Protein AF-A0A0F9QMW7-F1 (afdb_monomer_lite)

Sequence (43 aa):
MINKDKMVLGVIPARGGSKGVPGKNIRMILDKPLIAYAIECGL

Secondary structure (DSSP, 8-state):
---TTS---------S--SSSTTGGGSEETTEEHHHHHHHTT-

Foldseek 3Di:
DDDPPDDDDDDDDDDQDDPVDGNQQQDDDDPHRPVVVVVVVVD

Radius of gyration: 13.71 Å; chains: 1; bounding box: 26×14×38 Å

Organism: NCBI:txid412755

pLDDT: mean 92.98, std 7.21, range [60.66, 98.19]

InterPro domains:
  IPR003329 Acylneuraminate cytidylyltransferase [PF02348] (10-40)
  IPR029044 Nucleotide-diphospho-sugar transferases [G3DSA:3.90.550.10] (4-43)
  IPR029044 Nucleotide-diphospho-sugar transferases [SSF53448] (8-41)

Structure (mmCIF, N/CA/C/O backbone):
data_AF-A0A0F9QMW7-F1
#
_entry.id   AF-A0A0F9QMW7-F1
#
loop_
_atom_site.group_PDB
_atom_site.id
_atom_site.type_symbol
_atom_site.label_atom_id
_atom_site.label_alt_id
_atom_site.label_comp_id
_atom_site.label_asym_id
_atom_site.label_entity_id
_atom_site.label_seq_id
_atom_site.pdbx_PDB_ins_code
_atom_site.Cartn_x
_atom_site.Cartn_y
_atom_site.Cartn_z
_atom_site.occupancy
_atom_site.B_iso_or_equiv
_atom_site.auth_seq_id
_atom_site.auth_comp_id
_atom_site.auth_asym_id
_atom_site.auth_atom_id
_atom_site.pdbx_PDB_model_num
ATOM 1 N N . MET A 1 1 ? 11.721 5.409 -21.226 1.00 60.66 1 MET A N 1
ATOM 2 C CA . MET A 1 1 ? 10.896 4.406 -21.934 1.00 60.66 1 MET A CA 1
ATOM 3 C C . MET A 1 1 ? 11.215 3.047 -21.339 1.00 60.66 1 MET A C 1
ATOM 5 O O . MET A 1 1 ? 12.376 2.658 -21.370 1.00 60.66 1 MET A O 1
ATOM 9 N N . ILE A 1 2 ? 10.239 2.376 -20.725 1.00 75.38 2 ILE A N 1
ATOM 10 C CA . ILE A 1 2 ? 10.419 0.993 -20.261 1.00 75.38 2 ILE A CA 1
ATOM 11 C C . ILE A 1 2 ? 10.297 0.093 -21.492 1.00 75.38 2 ILE A C 1
ATOM 13 O O . ILE A 1 2 ? 9.387 0.266 -22.301 1.00 75.38 2 ILE A O 1
ATOM 17 N N . ASN A 1 3 ? 11.261 -0.805 -21.669 1.00 80.38 3 ASN A N 1
ATOM 18 C CA . ASN A 1 3 ? 11.270 -1.764 -22.766 1.00 80.38 3 ASN A CA 1
ATOM 19 C C . ASN A 1 3 ? 10.147 -2.795 -22.532 1.00 80.38 3 ASN A C 1
ATOM 21 O O . ASN A 1 3 ? 10.131 -3.428 -21.477 1.00 80.38 3 ASN A O 1
ATOM 25 N N . LYS A 1 4 ? 9.211 -2.929 -23.484 1.00 78.50 4 LYS A N 1
ATOM 26 C CA . LYS A 1 4 ? 8.013 -3.783 -23.358 1.00 78.50 4 LYS A CA 1
ATOM 27 C C . LYS A 1 4 ? 8.334 -5.277 -23.241 1.00 78.50 4 LYS A C 1
ATOM 29 O O . LYS A 1 4 ? 7.512 -6.013 -22.713 1.00 78.50 4 LYS A O 1
ATOM 34 N N . ASP A 1 5 ? 9.527 -5.697 -23.655 1.00 86.38 5 ASP A N 1
ATOM 35 C CA . ASP A 1 5 ? 9.940 -7.105 -23.644 1.00 86.38 5 ASP A CA 1
ATOM 36 C C . ASP A 1 5 ? 10.595 -7.537 -22.320 1.00 86.38 5 ASP A C 1
ATOM 38 O O . ASP A 1 5 ? 11.077 -8.662 -22.192 1.00 86.38 5 ASP A O 1
ATOM 42 N N . LYS A 1 6 ? 10.655 -6.650 -21.315 1.00 86.81 6 LYS A N 1
ATOM 43 C CA . LYS A 1 6 ? 11.265 -6.949 -20.013 1.00 86.81 6 LYS A CA 1
ATOM 44 C C . LYS A 1 6 ? 10.217 -7.102 -18.920 1.00 86.81 6 LYS A C 1
ATOM 46 O O . LYS A 1 6 ? 9.420 -6.202 -18.677 1.00 86.81 6 LYS A O 1
ATOM 51 N N . MET A 1 7 ? 10.305 -8.210 -18.188 1.00 89.12 7 MET A N 1
ATOM 52 C CA . MET A 1 7 ? 9.600 -8.372 -16.921 1.00 89.12 7 MET A CA 1
ATOM 53 C C . MET A 1 7 ? 10.178 -7.397 -15.886 1.00 89.12 7 MET A C 1
ATOM 55 O O . MET A 1 7 ? 11.389 -7.369 -15.654 1.00 89.12 7 MET A O 1
ATOM 59 N N . VAL A 1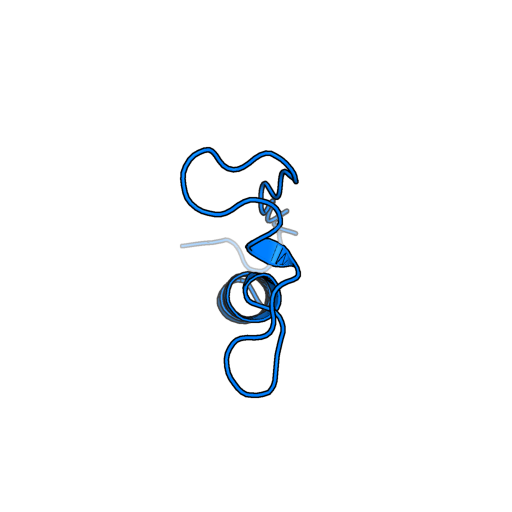 8 ? 9.306 -6.611 -15.255 1.00 90.38 8 VAL A N 1
ATOM 60 C CA . VAL A 1 8 ? 9.662 -5.672 -14.185 1.00 90.38 8 VAL A CA 1
ATOM 61 C C . VAL A 1 8 ? 9.100 -6.196 -12.867 1.00 90.38 8 VAL A C 1
ATOM 63 O O . VAL A 1 8 ? 7.899 -6.415 -12.746 1.00 90.38 8 VAL A O 1
ATOM 66 N N . LEU A 1 9 ? 9.967 -6.403 -11.872 1.00 92.94 9 LEU A N 1
ATOM 67 C CA . LEU A 1 9 ? 9.554 -6.785 -10.522 1.00 92.94 9 LEU A CA 1
ATOM 68 C C . LEU A 1 9 ? 9.222 -5.531 -9.702 1.00 92.94 9 LEU A C 1
ATOM 70 O O . LEU A 1 9 ? 10.115 -4.754 -9.364 1.00 92.94 9 LEU A O 1
ATOM 74 N N . GLY A 1 10 ? 7.949 -5.361 -9.352 1.00 93.62 10 GLY A N 1
ATOM 75 C CA . GLY A 1 10 ? 7.507 -4.390 -8.352 1.00 93.62 10 GLY A CA 1
ATOM 76 C C . GLY A 1 10 ? 7.549 -4.987 -6.944 1.00 93.62 10 GLY A C 1
ATOM 77 O O . GLY A 1 10 ? 7.118 -6.119 -6.737 1.00 93.62 10 GLY A O 1
ATOM 78 N N . VAL A 1 11 ? 8.049 -4.232 -5.961 1.00 96.19 11 VAL A N 1
ATOM 79 C CA . VAL A 1 11 ? 8.079 -4.651 -4.549 1.00 96.19 11 VAL A CA 1
ATOM 80 C C . VAL A 1 11 ? 7.384 -3.600 -3.692 1.00 96.19 11 VAL A C 1
ATOM 82 O O . VAL A 1 11 ? 7.794 -2.442 -3.668 1.00 96.19 11 VAL A O 1
ATOM 85 N N . ILE A 1 12 ? 6.352 -4.013 -2.953 1.00 96.06 12 ILE A N 1
ATOM 86 C CA . ILE A 1 12 ? 5.625 -3.158 -2.006 1.00 96.06 12 ILE A CA 1
ATOM 87 C C . ILE A 1 12 ? 6.011 -3.578 -0.579 1.00 96.06 12 ILE A C 1
ATOM 89 O O . ILE A 1 12 ? 5.581 -4.636 -0.115 1.00 96.06 12 ILE A O 1
ATOM 93 N N . PRO A 1 13 ? 6.815 -2.787 0.154 1.00 93.75 13 PRO A N 1
ATOM 94 C CA . PRO A 1 13 ? 7.210 -3.136 1.514 1.00 93.75 13 PRO A CA 1
ATOM 95 C C . PRO A 1 13 ? 6.041 -2.947 2.493 1.00 93.75 13 PRO A C 1
ATOM 97 O O . PRO A 1 13 ? 5.570 -1.832 2.725 1.00 93.75 13 PRO A O 1
ATOM 100 N N . ALA A 1 14 ? 5.601 -4.034 3.129 1.00 94.38 14 ALA A N 1
ATOM 101 C CA . ALA A 1 14 ? 4.469 -4.032 4.051 1.00 94.38 14 ALA A CA 1
ATOM 102 C C . ALA A 1 14 ? 4.819 -4.693 5.392 1.00 94.38 14 ALA A C 1
ATOM 104 O O . ALA A 1 14 ? 4.785 -5.910 5.532 1.00 94.38 14 ALA A O 1
ATOM 105 N N . ARG A 1 15 ? 5.124 -3.882 6.413 1.00 94.88 15 ARG A N 1
ATOM 106 C CA . ARG A 1 15 ? 5.380 -4.371 7.782 1.00 94.88 15 ARG A CA 1
ATOM 107 C C . ARG A 1 15 ? 4.144 -4.275 8.679 1.00 94.88 15 ARG A C 1
ATOM 109 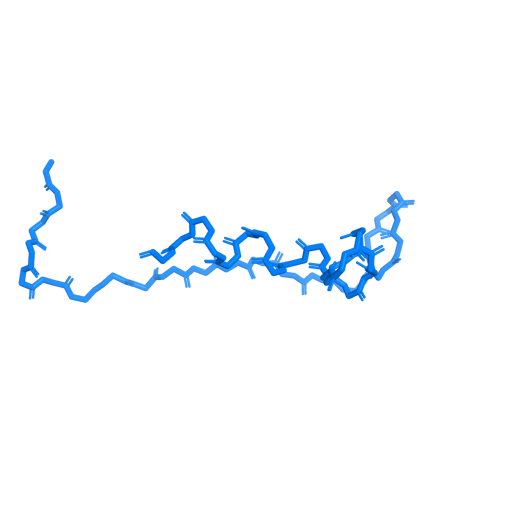O O . ARG A 1 15 ? 3.338 -3.358 8.516 1.00 94.88 15 ARG A O 1
ATOM 116 N N . GLY A 1 16 ? 4.064 -5.132 9.698 1.00 94.50 16 GLY A N 1
ATOM 117 C CA . GLY A 1 16 ? 3.011 -5.077 10.723 1.00 94.50 16 GLY A CA 1
ATOM 118 C C . GLY A 1 16 ? 3.169 -3.918 11.721 1.00 94.50 16 GLY A C 1
ATOM 119 O O . GLY A 1 16 ? 2.217 -3.183 11.982 1.00 94.50 16 GLY A O 1
ATOM 120 N N . GLY A 1 17 ? 4.382 -3.693 12.237 1.00 94.56 17 GLY A N 1
ATOM 121 C CA . GLY A 1 17 ? 4.680 -2.697 13.281 1.00 94.56 17 GLY A CA 1
ATOM 122 C C . GLY A 1 17 ? 4.879 -1.269 12.761 1.00 94.56 17 GLY A C 1
ATOM 123 O O . GLY A 1 17 ? 5.972 -0.701 12.840 1.00 94.56 17 GLY A O 1
ATOM 124 N N . SER A 1 18 ? 3.857 -0.673 12.155 1.00 93.31 18 SER A N 1
ATOM 125 C CA . SER A 1 18 ? 3.888 0.758 11.815 1.00 93.31 18 SER A CA 1
ATOM 126 C C . SER A 1 18 ? 3.811 1.619 13.083 1.00 93.31 18 SER A C 1
ATOM 128 O O . SER A 1 18 ? 2.960 1.369 13.926 1.00 93.31 18 SER A O 1
ATOM 130 N N . LYS A 1 19 ? 4.677 2.644 13.211 1.00 93.88 19 LYS A N 1
ATOM 131 C CA . LYS A 1 19 ? 4.732 3.504 14.415 1.00 93.88 19 LYS A CA 1
ATOM 132 C C . LYS A 1 19 ? 3.430 4.284 14.641 1.00 93.88 19 LYS A C 1
ATOM 134 O O . LYS A 1 19 ? 2.994 4.400 15.773 1.00 93.88 19 LYS A O 1
ATOM 139 N N . GLY A 1 20 ? 2.836 4.816 13.567 1.00 94.50 20 GLY A N 1
ATOM 140 C CA . GLY A 1 20 ? 1.589 5.587 13.647 1.00 94.50 20 GLY A CA 1
ATOM 141 C C . GLY A 1 20 ? 0.339 4.708 13.699 1.00 94.50 20 GLY A C 1
ATOM 142 O O . GLY A 1 20 ? -0.491 4.868 14.581 1.00 94.50 20 GLY A O 1
ATOM 143 N N . VAL A 1 21 ? 0.211 3.763 12.762 1.00 94.19 21 VAL A N 1
ATOM 144 C CA . VAL A 1 21 ? -0.968 2.884 12.672 1.00 94.19 21 VAL A CA 1
ATOM 145 C C . VAL A 1 21 ? -0.521 1.431 12.497 1.00 94.19 21 VAL A C 1
ATOM 147 O O . VAL A 1 21 ? -0.284 1.007 11.359 1.00 94.19 21 VAL A O 1
ATOM 150 N N . PRO A 1 22 ? -0.372 0.659 13.588 1.00 96.25 22 PRO A N 1
ATOM 151 C CA . PRO A 1 22 ? -0.071 -0.768 13.520 1.00 96.25 22 PRO A CA 1
ATOM 152 C C . PRO A 1 22 ? -1.059 -1.514 12.614 1.00 96.25 22 PRO A C 1
ATOM 154 O O . PRO A 1 22 ? -2.257 -1.237 12.618 1.00 96.25 22 PRO A O 1
ATOM 157 N N . GLY A 1 23 ? -0.555 -2.436 11.792 1.00 96.00 23 GLY A N 1
ATOM 158 C CA . GLY A 1 23 ? -1.387 -3.244 10.896 1.00 96.00 23 GLY A CA 1
ATOM 159 C C . GLY A 1 23 ? -2.078 -2.478 9.759 1.00 96.00 23 GLY A C 1
ATOM 160 O O . GLY A 1 23 ? -2.972 -3.032 9.128 1.00 96.00 23 GLY A O 1
ATOM 161 N N . LYS A 1 24 ? -1.686 -1.231 9.447 1.00 96.38 24 LYS A N 1
ATOM 162 C CA . LYS A 1 24 ? -2.395 -0.401 8.448 1.00 96.38 24 LYS A CA 1
ATOM 163 C C . LYS A 1 24 ? -2.612 -1.063 7.084 1.00 96.38 24 LYS A C 1
ATOM 165 O O . LYS A 1 24 ? -3.627 -0.813 6.456 1.00 96.38 24 LYS A O 1
ATOM 170 N N . ASN A 1 25 ? -1.685 -1.907 6.633 1.00 97.25 25 ASN A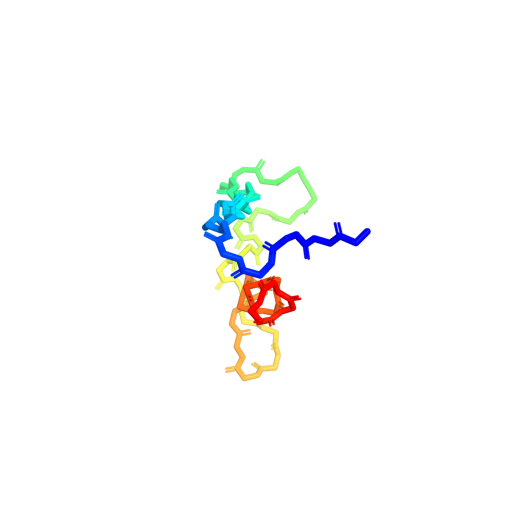 N 1
ATOM 171 C CA . ASN A 1 25 ? -1.721 -2.485 5.287 1.00 97.25 25 ASN A CA 1
ATOM 172 C C . ASN A 1 25 ? -2.863 -3.496 5.099 1.00 97.25 25 ASN A C 1
ATOM 174 O O . ASN A 1 25 ? -3.354 -3.636 3.986 1.00 97.25 25 ASN A O 1
ATOM 178 N N . ILE A 1 26 ? -3.309 -4.151 6.177 1.00 97.00 26 ILE A N 1
ATOM 179 C CA . ILE A 1 26 ? -4.451 -5.082 6.164 1.00 97.00 26 ILE A CA 1
ATOM 180 C C . ILE A 1 26 ? -5.761 -4.414 6.594 1.00 97.00 26 ILE A C 1
ATOM 182 O O . ILE A 1 26 ? -6.810 -5.050 6.601 1.00 97.00 26 ILE A O 1
ATOM 186 N N . ARG A 1 27 ? -5.716 -3.140 6.995 1.00 96.38 27 ARG A N 1
ATOM 187 C CA . ARG A 1 27 ? -6.899 -2.427 7.465 1.00 96.38 27 ARG A CA 1
ATOM 188 C C . ARG A 1 27 ? -7.770 -2.035 6.276 1.00 96.38 27 ARG A C 1
ATOM 190 O O . ARG A 1 27 ? -7.255 -1.509 5.292 1.00 96.38 27 ARG A O 1
ATOM 197 N N . MET A 1 28 ? -9.071 -2.283 6.393 1.00 97.81 28 MET A N 1
ATOM 198 C CA . MET A 1 28 ? -10.055 -1.928 5.371 1.00 97.81 28 MET A CA 1
ATOM 199 C C . MET A 1 28 ? -10.193 -0.410 5.263 1.00 97.81 28 MET A C 1
ATOM 201 O O . MET A 1 28 ? -10.390 0.271 6.271 1.00 97.81 28 MET A O 1
ATOM 205 N N . ILE A 1 29 ? -10.073 0.101 4.041 1.00 97.19 29 ILE A N 1
ATOM 206 C CA . ILE A 1 29 ? -10.343 1.482 3.659 1.00 97.19 29 ILE A CA 1
ATOM 207 C C . ILE A 1 29 ? -11.359 1.405 2.528 1.00 97.19 29 ILE A C 1
ATOM 209 O O . ILE A 1 29 ? -11.036 0.929 1.442 1.00 97.19 29 ILE A O 1
ATOM 213 N N . LEU A 1 30 ? -12.593 1.832 2.811 1.00 96.50 30 LEU A N 1
ATOM 214 C CA . LEU A 1 30 ? -13.748 1.531 1.961 1.00 96.50 30 LEU A CA 1
ATOM 215 C C . LEU A 1 30 ? -13.850 0.004 1.762 1.00 96.50 30 LEU A C 1
ATOM 217 O O . LEU A 1 30 ? -13.748 -0.745 2.734 1.00 96.50 30 LEU A O 1
ATOM 221 N N . ASP A 1 31 ? -13.995 -0.460 0.526 1.00 97.56 31 ASP A N 1
ATOM 222 C CA . ASP A 1 31 ? -14.275 -1.863 0.212 1.00 97.56 31 ASP A CA 1
ATOM 223 C C . ASP A 1 31 ? -13.024 -2.745 0.061 1.00 97.56 31 ASP A C 1
ATOM 225 O O . ASP A 1 31 ? -13.133 -3.915 -0.302 1.00 97.56 31 ASP A O 1
ATOM 229 N N . LYS A 1 32 ? -11.816 -2.225 0.335 1.00 97.94 32 LYS A N 1
ATOM 230 C CA . LYS A 1 32 ? -10.570 -3.001 0.194 1.00 97.94 32 LYS A CA 1
ATOM 231 C C . LYS A 1 32 ? -9.509 -2.670 1.245 1.00 97.94 32 LYS A C 1
ATOM 233 O O . LYS A 1 32 ? -9.509 -1.575 1.810 1.00 97.94 32 LYS A O 1
ATOM 238 N N . PRO A 1 33 ? -8.580 -3.595 1.544 1.00 97.94 33 PRO A N 1
ATOM 239 C CA . PRO A 1 33 ? -7.476 -3.300 2.447 1.00 97.94 33 PRO A CA 1
ATOM 240 C C . PRO A 1 33 ? -6.560 -2.229 1.846 1.00 97.94 33 PRO A C 1
ATOM 242 O O . PRO A 1 33 ? -6.362 -2.181 0.633 1.00 97.94 33 PRO A O 1
ATOM 245 N N . LEU A 1 34 ? -5.946 -1.398 2.691 1.00 97.31 34 LEU A N 1
ATOM 246 C CA . LEU A 1 34 ? -5.096 -0.285 2.250 1.00 97.31 34 LEU A CA 1
ATOM 247 C C . LEU A 1 34 ? -4.020 -0.707 1.232 1.00 97.31 34 LEU A C 1
ATOM 249 O O . LEU A 1 34 ? -3.748 0.031 0.288 1.00 97.31 34 LEU A O 1
ATOM 253 N N . ILE A 1 35 ? -3.407 -1.884 1.402 1.00 97.50 35 ILE A N 1
ATOM 254 C CA . ILE A 1 35 ? -2.361 -2.366 0.488 1.00 97.50 35 ILE A CA 1
ATO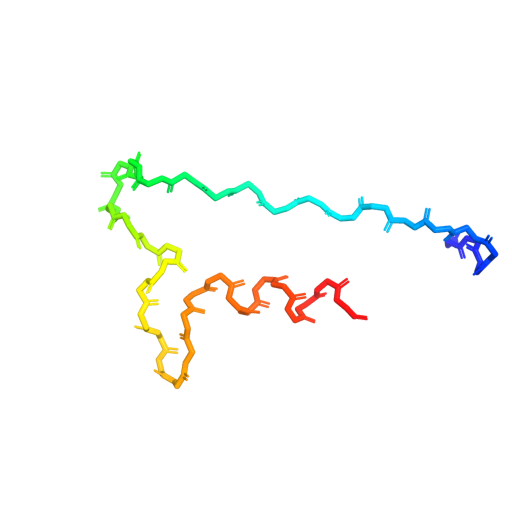M 255 C C . ILE A 1 35 ? -2.875 -2.657 -0.930 1.00 97.50 35 ILE A C 1
ATOM 257 O O . ILE A 1 35 ? -2.101 -2.544 -1.877 1.00 97.50 35 ILE A O 1
ATOM 261 N N . ALA A 1 36 ? -4.164 -2.976 -1.097 1.00 98.19 36 ALA A N 1
ATOM 262 C CA . ALA A 1 36 ? -4.747 -3.280 -2.404 1.00 98.19 36 ALA A CA 1
ATOM 263 C C . ALA A 1 36 ? -4.634 -2.090 -3.363 1.00 98.19 36 ALA A C 1
ATOM 265 O O . ALA A 1 36 ? -4.265 -2.272 -4.516 1.00 98.19 36 ALA A O 1
ATOM 266 N N . TYR A 1 37 ? -4.828 -0.865 -2.865 1.00 97.75 37 TYR A N 1
ATOM 267 C CA . TYR A 1 37 ? -4.644 0.352 -3.660 1.00 97.75 37 TYR A CA 1
ATOM 268 C C . TYR A 1 37 ? -3.229 0.459 -4.247 1.00 97.75 37 TYR A C 1
ATOM 270 O O . TYR A 1 37 ? -3.068 0.804 -5.411 1.00 97.75 37 TYR A O 1
ATOM 278 N N . ALA A 1 38 ? -2.195 0.141 -3.460 1.00 97.25 38 ALA A N 1
ATOM 279 C CA . ALA A 1 38 ? -0.811 0.208 -3.929 1.00 97.25 38 ALA A CA 1
ATOM 280 C C . ALA A 1 38 ? -0.493 -0.880 -4.967 1.00 97.25 38 ALA A C 1
ATOM 282 O O . ALA A 1 38 ? 0.278 -0.626 -5.888 1.00 97.25 38 ALA A O 1
ATOM 283 N N . ILE A 1 39 ? -1.084 -2.071 -4.814 1.00 97.06 39 ILE A N 1
ATOM 284 C CA . ILE A 1 39 ? -0.952 -3.173 -5.776 1.00 97.06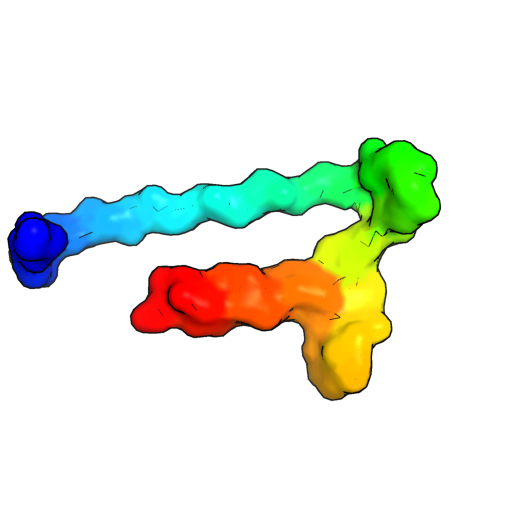 39 ILE A CA 1
ATOM 285 C C . ILE A 1 39 ? -1.598 -2.779 -7.104 1.00 97.06 39 ILE A C 1
ATOM 287 O O . ILE A 1 39 ? -0.949 -2.866 -8.137 1.00 97.06 39 ILE A O 1
ATOM 291 N N . GLU A 1 40 ? -2.837 -2.287 -7.073 1.00 97.31 40 GLU A N 1
ATOM 292 C CA . GLU A 1 40 ? -3.570 -1.872 -8.273 1.00 97.31 40 GLU A CA 1
ATOM 293 C C . GLU A 1 40 ? -2.883 -0.730 -9.026 1.00 97.31 40 GLU A C 1
ATOM 295 O O . 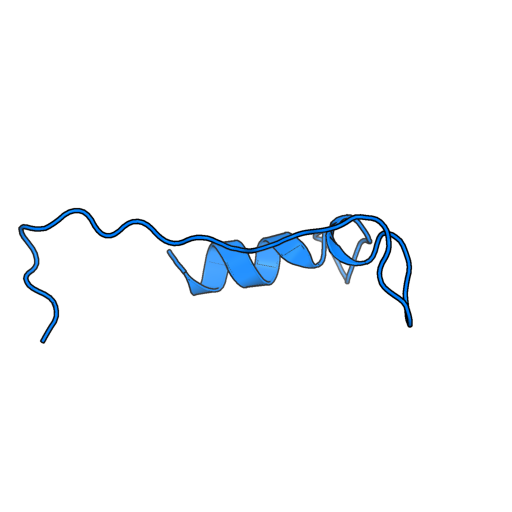GLU A 1 40 ? -2.852 -0.749 -10.247 1.00 97.31 40 GLU A O 1
ATOM 300 N N . CYS A 1 41 ? -2.293 0.244 -8.326 1.00 96.38 41 CYS A N 1
ATOM 301 C CA . CYS A 1 41 ? -1.535 1.317 -8.978 1.00 96.38 41 CYS A CA 1
ATOM 302 C C . CYS A 1 41 ? -0.264 0.829 -9.696 1.00 96.38 41 CYS A C 1
ATOM 304 O O . CYS A 1 41 ? 0.291 1.574 -10.503 1.00 96.38 41 CYS A O 1
ATOM 306 N N . GLY A 1 42 ? 0.246 -0.355 -9.344 1.00 92.38 42 GLY A N 1
ATOM 307 C CA . GLY A 1 42 ? 1.458 -0.936 -9.923 1.00 92.38 42 GLY A CA 1
ATOM 308 C C . GLY A 1 42 ? 1.214 -1.945 -11.049 1.00 92.38 42 GLY A C 1
ATOM 309 O O . GLY A 1 42 ? 2.199 -2.436 -11.603 1.00 92.38 42 GLY A O 1
ATOM 310 N N . LEU A 1 43 ? -0.049 -2.269 -11.349 1.00 88.62 43 LEU A N 1
ATOM 311 C CA . LEU A 1 43 ? -0.480 -3.152 -12.442 1.00 88.62 43 LEU A CA 1
ATOM 312 C C . LEU A 1 43 ? -0.896 -2.328 -13.667 1.00 88.62 43 LEU A C 1
ATOM 314 O O . LEU A 1 43 ? -0.607 -2.797 -14.790 1.00 88.62 43 LEU A O 1
#